Protein AF-A0A661JCR9-F1 (afdb_monomer_lite)

Sequence (102 aa):
LQRGSSHSSCEIFDRASNQWIWMDISFYSLGAYLGDEGPLNMVEFHLYLNQPARRKRLRLHIYDMNDKTEKMLPLEECPKTTFDCWEGYDREFHYGKPNIDE

Foldseek 3Di:
DPDADDDDWDWDQDPVVRDIFTAHVVQQFPGKDQAPPGTDHPVRCLLQCAPVVRLQRIWTFHQDPPVRDTDIGGLVPGPDNDDRNRYPPDNDDDDDPPPPPD

Structure (mmCIF, N/CA/C/O backbone):
data_AF-A0A661JCR9-F1
#
_entry.id   AF-A0A661JCR9-F1
#
loop_
_atom_site.group_PDB
_atom_site.id
_atom_site.type_symbol
_atom_site.label_atom_id
_atom_site.label_alt_id
_atom_site.label_comp_id
_atom_site.label_asym_id
_atom_site.label_entity_id
_atom_site.label_seq_id
_atom_site.pdbx_PDB_ins_code
_atom_site.Cartn_x
_atom_site.Cartn_y
_atom_site.Cartn_z
_atom_site.occupancy
_atom_site.B_iso_or_equiv
_atom_site.auth_seq_id
_atom_site.auth_comp_id
_atom_site.auth_asym_id
_atom_site.auth_atom_id
_atom_site.pdbx_PDB_model_num
ATOM 1 N N . LEU A 1 1 ? 25.494 7.026 -4.581 1.00 42.47 1 LEU A N 1
ATOM 2 C CA . LEU A 1 1 ? 24.809 5.719 -4.474 1.00 42.47 1 LEU A CA 1
ATOM 3 C C . LEU A 1 1 ? 24.714 5.374 -2.998 1.00 42.47 1 LEU A C 1
ATOM 5 O O . LEU A 1 1 ? 25.684 4.894 -2.423 1.00 42.47 1 LEU A O 1
ATOM 9 N N . GLN A 1 2 ? 23.608 5.746 -2.359 1.00 38.69 2 GLN A N 1
ATOM 10 C CA . GLN A 1 2 ? 23.354 5.365 -0.974 1.00 38.69 2 GLN A CA 1
A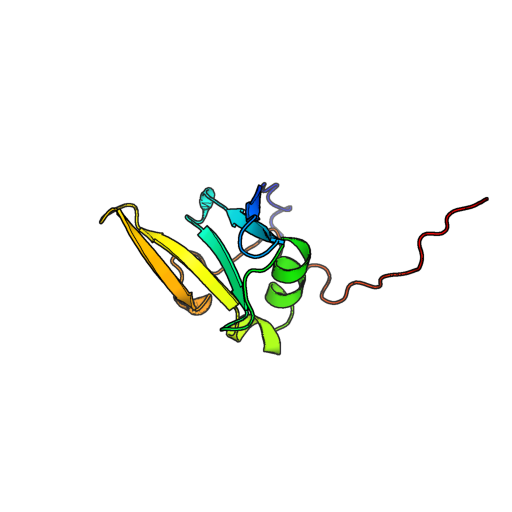TOM 11 C C . GLN A 1 2 ? 23.133 3.849 -0.973 1.00 38.69 2 GLN A C 1
ATOM 13 O O . GLN A 1 2 ? 22.268 3.348 -1.687 1.00 38.69 2 GLN A O 1
ATOM 18 N N . ARG A 1 3 ? 24.016 3.116 -0.285 1.00 40.44 3 ARG A N 1
ATOM 19 C CA . ARG A 1 3 ? 23.899 1.665 -0.101 1.00 40.44 3 ARG A CA 1
ATOM 20 C C . ARG A 1 3 ? 22.559 1.385 0.578 1.00 40.44 3 ARG A C 1
ATOM 22 O O . ARG A 1 3 ? 22.212 2.111 1.507 1.00 40.44 3 ARG A O 1
ATOM 29 N N . GLY A 1 4 ? 21.838 0.388 0.064 1.00 49.50 4 GLY A N 1
ATOM 30 C CA . GLY A 1 4 ? 20.452 0.079 0.409 1.00 49.50 4 GLY A CA 1
ATOM 31 C C . GLY A 1 4 ? 20.160 0.216 1.898 1.00 49.50 4 GLY A C 1
ATOM 32 O O . GLY A 1 4 ? 20.874 -0.328 2.740 1.00 49.50 4 GLY A O 1
ATOM 33 N N . SER A 1 5 ? 19.121 0.983 2.210 1.00 63.22 5 SER A N 1
ATOM 34 C CA . SER A 1 5 ? 18.559 1.009 3.551 1.00 63.22 5 SER A CA 1
ATOM 35 C C . SER A 1 5 ? 17.922 -0.354 3.806 1.00 63.22 5 SER A C 1
ATOM 37 O O . SER A 1 5 ? 17.005 -0.752 3.089 1.00 63.22 5 SER A O 1
ATOM 39 N N . SER A 1 6 ? 18.436 -1.087 4.795 1.00 68.88 6 SER A N 1
ATOM 40 C CA . SER A 1 6 ? 17.730 -2.247 5.329 1.00 68.88 6 SER A CA 1
ATOM 41 C C . SER A 1 6 ? 16.456 -1.744 5.991 1.00 68.88 6 SER A C 1
ATOM 43 O O . SER A 1 6 ? 16.520 -0.982 6.956 1.00 68.88 6 SER A O 1
ATOM 45 N N . HIS A 1 7 ? 15.317 -2.156 5.451 1.00 84.56 7 HIS A N 1
ATOM 46 C CA . HIS A 1 7 ? 14.003 -1.764 5.929 1.00 84.56 7 HIS A CA 1
ATOM 47 C C . HIS A 1 7 ? 13.143 -3.005 6.119 1.00 84.56 7 HIS A C 1
ATOM 49 O O . HIS A 1 7 ? 13.224 -3.944 5.326 1.00 84.56 7 HIS A O 1
ATOM 55 N N . SER A 1 8 ? 12.326 -2.996 7.164 1.00 86.19 8 SER A N 1
ATOM 56 C CA . SER A 1 8 ? 11.417 -4.090 7.480 1.00 86.19 8 SER A CA 1
ATOM 57 C C . SER A 1 8 ? 9.988 -3.577 7.449 1.00 86.19 8 SER A C 1
ATOM 59 O O . SER A 1 8 ? 9.685 -2.531 8.016 1.00 86.19 8 SER A O 1
ATOM 61 N N . SER A 1 9 ? 9.116 -4.359 6.828 1.00 91.88 9 SER A N 1
ATOM 62 C CA . SER A 1 9 ? 7.665 -4.165 6.835 1.00 91.88 9 SER A CA 1
ATOM 63 C C . SER A 1 9 ? 6.995 -5.443 7.346 1.00 91.88 9 SER A C 1
ATOM 65 O O . SER A 1 9 ? 7.689 -6.426 7.626 1.00 91.88 9 SER A O 1
ATOM 67 N N . CYS A 1 10 ? 5.677 -5.444 7.500 1.00 94.56 10 CYS A N 1
ATOM 68 C CA . CYS A 1 10 ? 4.938 -6.610 7.970 1.00 94.56 10 CYS A CA 1
ATOM 69 C C . CYS A 1 10 ? 3.770 -6.950 7.045 1.00 94.56 10 CYS A C 1
ATOM 71 O O . CYS A 1 10 ? 3.353 -6.154 6.209 1.00 94.56 10 CYS A O 1
ATOM 73 N N . GLU A 1 11 ? 3.236 -8.154 7.218 1.00 97.06 11 GLU A N 1
ATOM 74 C CA . GLU A 1 11 ? 1.960 -8.549 6.639 1.00 97.06 11 GLU A CA 1
ATOM 75 C C . GLU A 1 11 ? 1.033 -9.004 7.760 1.00 97.06 11 GLU A C 1
ATOM 77 O O . GLU A 1 11 ? 1.468 -9.650 8.720 1.00 97.06 11 GLU A O 1
ATOM 82 N N . ILE A 1 12 ? -0.248 -8.681 7.632 1.00 96.31 12 ILE A N 1
ATOM 83 C CA . ILE A 1 12 ? -1.299 -9.227 8.488 1.00 96.31 12 ILE A CA 1
ATOM 84 C C . ILE A 1 12 ? -2.207 -10.118 7.656 1.00 96.31 12 ILE A C 1
ATOM 86 O O . ILE A 1 12 ? -2.472 -9.830 6.491 1.00 96.31 12 ILE A O 1
ATOM 90 N N . PHE A 1 13 ? -2.691 -11.206 8.246 1.00 96.81 13 PHE A N 1
ATOM 91 C CA . PHE A 1 13 ? -3.689 -12.043 7.596 1.00 96.81 13 PHE A CA 1
ATOM 92 C C . PHE A 1 13 ? -5.086 -11.552 7.966 1.00 96.81 13 PHE A C 1
ATOM 94 O O . PHE A 1 13 ? -5.482 -11.628 9.133 1.00 96.81 13 PHE A O 1
ATOM 101 N N . ASP A 1 14 ? -5.839 -11.080 6.975 1.00 93.38 14 ASP A N 1
ATOM 102 C CA . ASP A 1 14 ? -7.244 -10.745 7.150 1.00 93.38 14 ASP A CA 1
ATOM 103 C C . ASP A 1 14 ? -8.124 -11.956 6.827 1.00 93.38 14 ASP A C 1
ATOM 105 O O . ASP A 1 14 ? -8.178 -12.455 5.702 1.00 93.38 14 ASP A O 1
ATOM 109 N N . ARG A 1 15 ? -8.862 -12.428 7.836 1.00 95.00 15 ARG A N 1
ATOM 110 C CA . ARG A 1 15 ? -9.758 -13.579 7.690 1.00 95.00 15 ARG A CA 1
ATOM 111 C C . ARG A 1 15 ? -10.989 -13.251 6.843 1.00 95.00 15 ARG A C 1
ATOM 113 O O . ARG A 1 15 ? -11.530 -14.166 6.230 1.00 95.00 15 ARG A O 1
ATOM 120 N N . ALA A 1 16 ? -11.451 -11.999 6.832 1.00 91.44 16 ALA A N 1
ATOM 121 C CA . ALA A 1 16 ? -12.666 -11.629 6.109 1.00 91.44 16 ALA A CA 1
ATOM 122 C C . ALA A 1 16 ? -12.464 -11.714 4.588 1.00 91.44 16 ALA A C 1
ATOM 124 O O . ALA A 1 16 ? -13.308 -12.273 3.890 1.00 91.44 16 ALA A O 1
ATOM 125 N N . SER A 1 17 ? -11.326 -11.221 4.097 1.00 87.50 17 SER A N 1
ATOM 126 C CA . SER A 1 17 ? -10.903 -11.346 2.696 1.00 87.50 17 SER A CA 1
ATOM 127 C C . SER A 1 17 ? -10.143 -12.641 2.388 1.00 87.50 17 SER A C 1
ATOM 129 O O . SER A 1 17 ? -10.006 -12.994 1.219 1.00 87.50 17 SER A O 1
ATOM 131 N N . ASN A 1 18 ? -9.688 -13.378 3.410 1.00 94.00 18 ASN A N 1
ATOM 132 C CA . ASN A 1 18 ? -8.820 -14.555 3.276 1.00 94.00 18 ASN A CA 1
ATOM 133 C C . ASN A 1 18 ? -7.525 -14.231 2.504 1.00 94.00 18 ASN A C 1
ATOM 135 O O . ASN A 1 18 ? -7.087 -14.995 1.640 1.00 94.00 18 ASN A O 1
ATOM 139 N N . GLN A 1 19 ? -6.930 -13.076 2.803 1.00 94.56 19 GLN A N 1
ATOM 140 C CA . GLN A 1 19 ? -5.748 -12.546 2.125 1.00 94.56 19 GLN A CA 1
ATOM 141 C C . GLN A 1 19 ? -4.730 -11.996 3.129 1.00 94.56 19 GLN A C 1
ATOM 143 O O . GLN A 1 19 ? -5.072 -11.562 4.229 1.00 94.56 19 GLN A O 1
ATOM 148 N N . TRP A 1 20 ? -3.457 -12.018 2.733 1.00 97.56 20 TRP A N 1
ATOM 149 C CA . TRP A 1 20 ? -2.406 -11.268 3.414 1.00 97.56 20 TRP A CA 1
ATOM 150 C C . TRP A 1 20 ? -2.408 -9.826 2.916 1.00 97.56 20 TRP A C 1
ATOM 152 O O . TRP A 1 20 ? -2.545 -9.585 1.718 1.00 97.56 20 TRP A O 1
ATOM 162 N N . ILE A 1 21 ? -2.250 -8.882 3.838 1.00 97.31 21 ILE A N 1
ATOM 163 C CA . ILE A 1 21 ? -2.230 -7.448 3.563 1.00 97.31 21 ILE A CA 1
ATOM 164 C C . ILE A 1 21 ? -0.875 -6.907 3.995 1.00 97.31 21 ILE A C 1
ATOM 166 O O . ILE A 1 21 ? -0.504 -7.016 5.166 1.00 97.31 21 ILE A O 1
ATOM 170 N N . TRP A 1 22 ? -0.151 -6.308 3.055 1.00 97.12 22 TRP A N 1
ATOM 171 C CA . TRP A 1 22 ? 1.089 -5.602 3.340 1.00 97.12 22 TRP A CA 1
ATOM 172 C C . TRP A 1 22 ? 0.834 -4.349 4.176 1.00 97.12 22 TRP A C 1
ATOM 174 O O . TRP A 1 22 ? -0.065 -3.566 3.877 1.00 97.12 22 TRP A O 1
ATOM 184 N N . MET A 1 23 ? 1.670 -4.130 5.186 1.00 95.88 23 MET A N 1
ATOM 185 C CA . MET A 1 23 ? 1.610 -3.005 6.108 1.00 95.88 23 MET A CA 1
ATOM 186 C C . MET A 1 23 ? 3.002 -2.468 6.418 1.00 95.88 23 MET A C 1
ATOM 188 O O . MET A 1 23 ? 3.987 -3.206 6.475 1.00 95.88 23 MET A O 1
ATOM 192 N N . ASP A 1 24 ? 3.065 -1.177 6.733 1.00 93.88 24 ASP A N 1
ATOM 193 C CA . ASP A 1 24 ? 4.293 -0.553 7.195 1.00 93.88 24 ASP A CA 1
ATOM 194 C C . ASP A 1 24 ? 4.025 0.617 8.139 1.00 93.88 24 ASP A C 1
ATOM 196 O O . ASP A 1 24 ? 3.700 1.740 7.739 1.00 93.88 24 ASP A O 1
ATOM 200 N N . ILE A 1 25 ? 4.218 0.352 9.427 1.00 90.62 25 ILE A N 1
ATOM 201 C CA . ILE A 1 25 ? 4.006 1.331 10.493 1.00 90.62 25 ILE A CA 1
ATOM 202 C C . ILE A 1 25 ? 4.987 2.509 10.427 1.00 90.62 25 ILE A C 1
ATOM 204 O O . ILE A 1 25 ? 4.653 3.590 10.902 1.00 90.62 25 ILE A O 1
ATOM 208 N N . SER A 1 26 ? 6.157 2.350 9.793 1.00 89.88 26 SER A N 1
ATOM 209 C CA . SER A 1 26 ? 7.110 3.458 9.599 1.00 89.88 26 SER A CA 1
ATOM 210 C C . SER A 1 26 ? 6.587 4.491 8.596 1.00 89.88 26 SER A C 1
ATOM 212 O O . SER A 1 26 ? 7.059 5.629 8.557 1.00 89.88 26 SER A O 1
ATOM 214 N N . PHE A 1 27 ? 5.610 4.085 7.784 1.00 90.31 27 PHE A N 1
ATOM 215 C CA . PHE A 1 27 ? 4.917 4.896 6.788 1.00 90.31 27 PHE A CA 1
ATOM 216 C C . PHE A 1 27 ? 3.484 5.230 7.225 1.00 90.31 27 PHE A C 1
ATOM 218 O O . PHE A 1 27 ? 2.750 5.849 6.458 1.00 90.31 27 PHE A O 1
ATOM 225 N N . TYR A 1 28 ? 3.082 4.816 8.434 1.00 93.50 28 TYR A N 1
ATOM 226 C CA . TYR A 1 28 ? 1.695 4.845 8.907 1.00 93.50 28 TYR A CA 1
ATOM 227 C C . TYR A 1 28 ? 0.714 4.153 7.947 1.00 93.50 28 TYR A C 1
ATOM 229 O O . TYR A 1 28 ? -0.467 4.493 7.905 1.00 93.50 28 TYR A O 1
ATOM 237 N N . SER A 1 29 ? 1.209 3.184 7.171 1.00 95.19 29 SER A N 1
ATOM 238 C CA . SER A 1 29 ? 0.418 2.406 6.227 1.00 95.19 29 SER A CA 1
ATOM 239 C C . SER A 1 29 ? -0.130 1.163 6.915 1.00 95.19 29 SER A C 1
ATOM 241 O O . SER A 1 29 ? 0.619 0.269 7.315 1.00 95.19 29 SER A O 1
ATOM 243 N N . LEU A 1 30 ? -1.449 1.106 7.028 1.00 95.38 30 LEU A N 1
ATOM 244 C CA . LEU A 1 30 ? -2.220 -0.022 7.531 1.00 95.38 30 LEU A CA 1
ATOM 245 C C . LEU A 1 30 ? -2.618 -1.016 6.430 1.00 95.38 30 LEU A C 1
ATOM 247 O O . LEU A 1 30 ? -3.311 -1.990 6.710 1.00 95.38 30 LEU A O 1
ATOM 251 N N . GLY A 1 31 ? -2.206 -0.779 5.184 1.00 96.06 31 GLY A N 1
ATOM 252 C CA . GLY A 1 31 ? -2.561 -1.636 4.059 1.00 96.06 31 GLY A CA 1
ATOM 253 C C . GLY A 1 31 ? -2.191 -1.029 2.710 1.00 96.06 31 GLY A C 1
ATOM 254 O O . GLY A 1 31 ? -2.282 0.188 2.539 1.00 96.06 31 GLY A O 1
ATOM 255 N N . ALA A 1 32 ? -1.840 -1.861 1.732 1.00 96.25 32 ALA A N 1
ATOM 256 C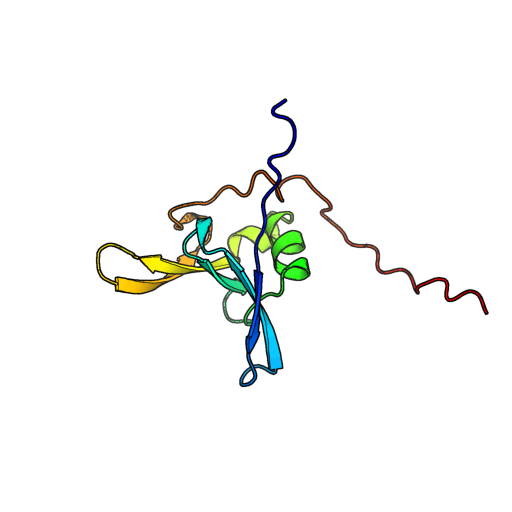 CA . ALA A 1 32 ? -1.808 -1.475 0.320 1.00 96.25 32 ALA A CA 1
ATOM 257 C C . ALA A 1 32 ? -2.959 -2.124 -0.448 1.00 96.25 32 ALA A C 1
ATOM 259 O O . ALA A 1 32 ? -3.330 -3.259 -0.170 1.00 96.25 32 ALA A O 1
ATOM 260 N N . TYR A 1 33 ? -3.503 -1.401 -1.426 1.00 96.44 33 TYR A N 1
ATOM 261 C CA . TYR A 1 33 ? -4.668 -1.800 -2.214 1.00 96.44 33 TYR A CA 1
ATOM 262 C C . TYR A 1 33 ? -4.488 -1.418 -3.684 1.00 96.44 33 TYR A C 1
ATOM 264 O O . TYR A 1 33 ? -3.818 -0.429 -4.011 1.00 96.44 33 TYR A O 1
ATOM 272 N N . LEU A 1 34 ? -5.124 -2.169 -4.583 1.00 94.44 34 LEU A N 1
ATOM 273 C CA . LEU A 1 34 ? -5.126 -1.886 -6.020 1.00 94.44 34 LEU A CA 1
ATOM 274 C C . LEU A 1 34 ? -6.483 -1.347 -6.485 1.00 94.44 34 LEU A C 1
ATOM 276 O O . LEU A 1 34 ? -7.318 -2.081 -7.013 1.00 94.44 34 LEU A O 1
ATOM 280 N N . GLY A 1 35 ? -6.699 -0.038 -6.346 1.00 86.94 35 GLY A N 1
ATOM 281 C CA . GLY A 1 35 ? -8.017 0.561 -6.582 1.00 86.94 35 GLY A CA 1
ATOM 282 C C . GLY A 1 35 ? -9.101 -0.184 -5.795 1.00 86.94 35 GLY A C 1
ATOM 283 O O . GLY A 1 35 ? -8.923 -0.426 -4.605 1.00 86.94 35 GLY A O 1
ATOM 284 N N . ASP A 1 36 ? -10.164 -0.603 -6.482 1.00 85.19 36 ASP A N 1
ATOM 285 C CA . ASP A 1 36 ? -11.279 -1.353 -5.886 1.00 85.19 36 ASP A CA 1
ATOM 286 C C . ASP A 1 36 ? -11.106 -2.887 -5.969 1.00 85.19 36 ASP A C 1
ATOM 288 O O . ASP A 1 36 ? -12.021 -3.624 -5.612 1.00 85.19 36 ASP A O 1
ATOM 292 N N . GLU A 1 37 ? -9.965 -3.396 -6.465 1.00 89.50 37 GLU A N 1
ATOM 293 C CA . GLU A 1 37 ? -9.743 -4.848 -6.623 1.00 89.50 37 GLU A CA 1
ATOM 294 C C . GLU A 1 37 ? -9.518 -5.561 -5.280 1.00 89.50 37 GLU A C 1
ATOM 296 O O . GLU A 1 37 ? -9.866 -6.732 -5.147 1.00 89.50 37 GLU A O 1
ATOM 301 N N . GLY A 1 38 ? -8.962 -4.862 -4.287 1.00 91.75 38 GLY A N 1
ATOM 302 C CA . GLY A 1 38 ? -8.711 -5.413 -2.955 1.00 91.75 38 GLY A CA 1
ATOM 303 C C . GLY A 1 38 ? -7.309 -5.126 -2.411 1.00 91.75 38 GLY A C 1
ATOM 304 O O . GLY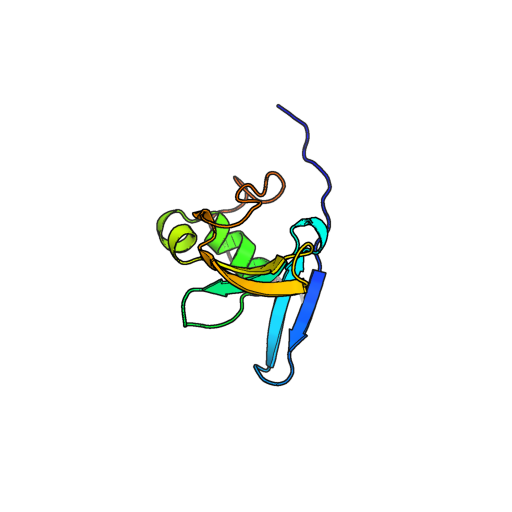 A 1 38 ? -6.549 -4.362 -3.028 1.00 91.75 38 GLY A O 1
ATOM 305 N N . PRO A 1 39 ? -6.992 -5.685 -1.227 1.00 95.81 39 PRO A N 1
ATOM 306 C CA . PRO A 1 39 ? -5.690 -5.529 -0.600 1.00 95.81 39 PRO A CA 1
ATOM 307 C C . PRO A 1 39 ? -4.603 -6.287 -1.364 1.00 95.81 39 PRO A C 1
ATOM 309 O O . PRO A 1 39 ? -4.872 -7.235 -2.098 1.00 95.81 39 PRO A O 1
ATOM 312 N N . LEU A 1 40 ? -3.367 -5.853 -1.159 1.00 96.50 40 LEU A N 1
ATOM 313 C CA . LEU A 1 40 ? -2.169 -6.418 -1.754 1.00 96.50 40 LEU A CA 1
ATOM 314 C C . LEU A 1 40 ? -1.296 -7.036 -0.673 1.00 96.50 40 LEU A C 1
ATOM 316 O O . LEU A 1 40 ? -1.040 -6.406 0.358 1.00 96.50 40 LEU A O 1
ATOM 320 N N . ASN A 1 41 ? -0.777 -8.226 -0.950 1.00 96.38 41 ASN A N 1
ATOM 321 C CA . ASN A 1 41 ? 0.333 -8.777 -0.184 1.00 96.38 41 ASN A CA 1
ATOM 322 C C . ASN A 1 41 ? 1.653 -8.067 -0.552 1.00 96.38 41 ASN A C 1
ATOM 32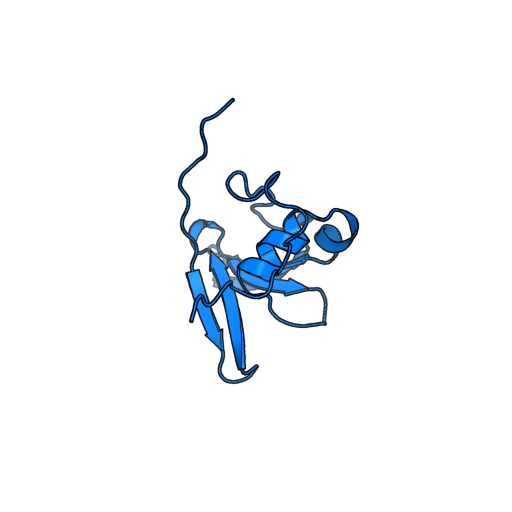4 O O . ASN A 1 41 ? 1.720 -7.245 -1.473 1.00 96.38 41 ASN A O 1
ATOM 328 N N . MET A 1 42 ? 2.726 -8.382 0.168 1.00 93.88 42 MET A N 1
ATOM 329 C CA . MET A 1 42 ? 4.041 -7.765 -0.003 1.00 93.88 42 MET A CA 1
ATOM 330 C C . MET A 1 42 ? 4.582 -7.912 -1.429 1.00 93.88 42 MET A C 1
ATOM 332 O O . MET A 1 42 ? 5.117 -6.954 -1.990 1.00 93.88 42 MET A O 1
ATOM 336 N N . VAL A 1 43 ? 4.446 -9.099 -2.021 1.00 91.69 43 VAL A N 1
ATOM 337 C CA . VAL A 1 43 ? 4.973 -9.393 -3.361 1.00 91.69 43 VAL A CA 1
ATOM 338 C C . VAL A 1 43 ? 4.209 -8.604 -4.419 1.00 91.69 43 VAL A C 1
ATOM 340 O O . VAL A 1 43 ? 4.813 -7.994 -5.302 1.00 91.69 43 VAL A O 1
ATOM 343 N N . GLU A 1 44 ? 2.884 -8.571 -4.316 1.00 93.75 44 GLU A N 1
ATOM 344 C CA . GLU A 1 44 ? 2.036 -7.822 -5.241 1.00 93.75 44 GLU A CA 1
ATOM 345 C C . GLU A 1 44 ? 2.278 -6.316 -5.125 1.00 93.75 44 GLU A C 1
ATOM 347 O O . GLU A 1 44 ? 2.418 -5.633 -6.142 1.00 93.75 44 GLU A O 1
ATOM 352 N N . PHE A 1 45 ? 2.385 -5.795 -3.897 1.00 94.50 45 PHE A N 1
ATOM 353 C CA . PHE A 1 45 ? 2.709 -4.391 -3.673 1.00 94.50 45 PHE A CA 1
ATOM 354 C C . PHE A 1 45 ? 4.069 -4.037 -4.283 1.00 94.50 45 PHE A C 1
ATOM 356 O O . PHE A 1 45 ? 4.147 -3.079 -5.053 1.00 94.50 45 PHE A O 1
ATOM 363 N N . HIS A 1 46 ? 5.110 -4.841 -4.034 1.00 91.81 46 HIS A N 1
ATOM 364 C CA . HIS A 1 46 ? 6.436 -4.648 -4.628 1.00 91.81 46 HIS A CA 1
ATOM 365 C C . HIS A 1 46 ? 6.389 -4.618 -6.161 1.00 91.81 46 HIS A C 1
ATOM 367 O O . HIS A 1 46 ? 6.960 -3.720 -6.787 1.00 91.81 46 HIS A O 1
ATOM 373 N N . LEU A 1 47 ? 5.679 -5.566 -6.775 1.00 91.38 47 LEU A N 1
ATOM 374 C CA . LEU A 1 47 ? 5.552 -5.644 -8.227 1.00 91.38 47 LEU A CA 1
ATOM 375 C C . LEU A 1 47 ? 4.875 -4.390 -8.795 1.00 91.38 47 LEU A C 1
ATOM 377 O O . LEU A 1 47 ? 5.391 -3.746 -9.711 1.00 91.38 47 LEU A O 1
ATOM 381 N N . TYR A 1 48 ? 3.718 -4.013 -8.247 1.00 92.69 48 TYR A N 1
ATOM 382 C CA . TYR A 1 48 ? 2.934 -2.891 -8.763 1.00 92.69 48 TYR A CA 1
ATOM 383 C C . TYR A 1 48 ? 3.567 -1.532 -8.477 1.00 92.69 48 TYR A C 1
ATOM 385 O O . TYR A 1 48 ? 3.422 -0.613 -9.288 1.00 92.69 48 TYR A O 1
ATOM 393 N N . LEU A 1 49 ? 4.312 -1.408 -7.379 1.00 92.69 49 LEU A N 1
ATOM 394 C CA . LEU A 1 49 ? 5.116 -0.231 -7.056 1.00 92.69 49 LEU A CA 1
ATOM 395 C C . LEU A 1 49 ? 6.156 0.054 -8.149 1.00 92.69 49 LEU A C 1
ATOM 397 O O . LEU A 1 49 ? 6.413 1.217 -8.477 1.00 92.69 49 LEU A O 1
ATOM 401 N N . ASN A 1 50 ? 6.703 -1.009 -8.743 1.00 90.62 50 ASN A N 1
ATOM 402 C CA . ASN A 1 50 ? 7.752 -0.971 -9.758 1.00 90.62 50 ASN A CA 1
ATOM 403 C C . ASN A 1 50 ? 7.235 -0.971 -11.211 1.00 90.62 50 ASN A C 1
ATOM 405 O O . ASN A 1 50 ? 8.026 -0.859 -12.153 1.00 90.62 50 ASN A O 1
ATOM 409 N N . GLN A 1 51 ? 5.915 -1.017 -11.418 1.00 89.62 51 GLN A N 1
ATOM 410 C CA . GLN A 1 51 ? 5.272 -0.970 -12.735 1.00 89.62 51 GLN A CA 1
ATOM 411 C C . GLN A 1 51 ? 4.523 0.358 -12.937 1.00 89.62 51 GLN A C 1
ATOM 413 O O . GLN A 1 51 ? 3.402 0.498 -12.449 1.00 89.62 51 GLN A O 1
ATOM 418 N N . PRO A 1 52 ? 5.048 1.329 -13.714 1.00 88.25 52 PRO A N 1
ATOM 419 C CA . PRO A 1 52 ? 4.476 2.681 -13.803 1.00 88.25 52 PRO A CA 1
ATOM 420 C C . PRO A 1 52 ? 2.978 2.730 -14.147 1.00 88.25 52 PRO A C 1
ATOM 422 O O . PRO A 1 52 ? 2.223 3.516 -13.576 1.00 88.25 52 PRO A O 1
ATOM 425 N N . ALA A 1 53 ? 2.520 1.853 -15.046 1.00 87.81 53 ALA A N 1
ATOM 426 C CA . ALA A 1 53 ? 1.116 1.782 -15.449 1.00 87.81 53 ALA A CA 1
ATOM 427 C C . ALA A 1 53 ? 0.178 1.298 -14.326 1.00 87.81 53 ALA A C 1
ATOM 429 O O . ALA A 1 53 ? -1.000 1.662 -14.319 1.00 87.81 53 ALA A O 1
ATOM 430 N N . ARG A 1 54 ? 0.686 0.484 -13.393 1.00 89.56 54 ARG A N 1
ATOM 431 C CA . ARG A 1 54 ? -0.058 -0.047 -12.241 1.00 89.56 54 ARG A CA 1
ATOM 432 C C . ARG A 1 54 ? 0.135 0.812 -10.996 1.00 89.56 54 ARG A C 1
ATOM 434 O O . ARG A 1 54 ? -0.832 1.006 -10.271 1.00 89.56 54 ARG A O 1
ATOM 441 N N . ARG A 1 55 ? 1.311 1.419 -10.814 1.00 92.25 55 ARG A N 1
ATOM 442 C CA . ARG A 1 55 ? 1.653 2.279 -9.674 1.00 92.25 55 ARG A CA 1
ATOM 443 C C . ARG A 1 55 ? 0.613 3.369 -9.408 1.00 92.25 55 ARG A C 1
ATOM 445 O O . ARG A 1 55 ? 0.203 3.544 -8.271 1.00 92.25 55 ARG A O 1
ATOM 452 N N . LYS A 1 56 ? 0.102 4.035 -10.451 1.00 91.94 56 LYS A N 1
ATOM 453 C CA . LYS A 1 56 ? -0.959 5.066 -10.340 1.00 91.94 56 LYS A CA 1
ATOM 454 C C . LYS A 1 56 ? -2.276 4.569 -9.716 1.00 91.94 56 LYS A C 1
ATOM 456 O O . LYS A 1 56 ? -3.116 5.347 -9.268 1.00 91.94 56 LYS A O 1
ATOM 461 N N . ARG A 1 57 ? -2.496 3.253 -9.739 1.00 94.75 57 ARG A N 1
ATOM 462 C CA . ARG A 1 57 ? -3.683 2.601 -9.175 1.00 94.75 57 ARG A CA 1
ATOM 463 C C . ARG A 1 57 ? -3.486 2.214 -7.714 1.00 94.75 57 ARG A C 1
ATOM 465 O O . ARG A 1 57 ? -4.465 1.848 -7.072 1.00 94.75 57 ARG A O 1
ATOM 472 N N . LEU A 1 58 ? -2.256 2.281 -7.202 1.00 96.06 58 LEU A N 1
ATOM 473 C CA . LEU A 1 58 ? -1.974 1.962 -5.814 1.00 96.06 58 LEU A CA 1
ATOM 474 C C . LEU A 1 58 ? -2.661 2.962 -4.895 1.00 96.06 58 LEU A C 1
ATOM 476 O O . LEU A 1 58 ? -2.696 4.176 -5.142 1.00 96.06 58 LEU A O 1
ATOM 480 N N . ARG A 1 59 ? -3.229 2.411 -3.834 1.00 96.81 59 ARG A N 1
ATOM 481 C CA . ARG A 1 59 ? -3.842 3.143 -2.741 1.00 96.81 59 ARG 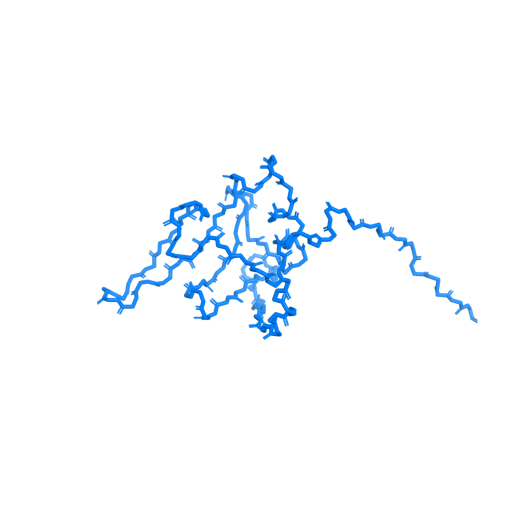A CA 1
ATOM 482 C C . ARG A 1 59 ? -3.255 2.611 -1.439 1.00 96.81 59 ARG A C 1
ATOM 484 O O . ARG A 1 59 ? -3.089 1.400 -1.314 1.00 96.81 59 ARG A O 1
ATOM 491 N N . LEU A 1 60 ? -2.950 3.488 -0.489 1.00 96.56 60 LEU A N 1
ATOM 492 C CA . LEU A 1 60 ? -2.513 3.096 0.850 1.00 96.56 60 LEU A CA 1
ATOM 493 C C . LEU A 1 60 ? -3.556 3.492 1.884 1.00 96.56 60 LEU A C 1
ATOM 495 O O . LEU A 1 60 ? -4.136 4.578 1.808 1.00 96.56 60 LEU A O 1
ATOM 499 N N . HIS A 1 61 ? -3.778 2.602 2.843 1.00 96.25 61 HIS A N 1
ATOM 500 C CA . HIS A 1 61 ? -4.599 2.872 4.008 1.00 96.25 61 HIS A CA 1
ATOM 501 C C . HIS A 1 61 ? -3.742 3.595 5.040 1.00 96.25 61 HIS A C 1
ATOM 503 O O . HIS A 1 61 ? -2.932 2.972 5.713 1.00 96.25 61 HIS A O 1
ATOM 509 N N . ILE A 1 62 ? -3.851 4.917 5.117 1.00 96.94 62 ILE A N 1
ATOM 510 C CA . ILE A 1 62 ? -2.980 5.747 5.947 1.00 96.94 62 ILE A CA 1
ATOM 511 C C . ILE A 1 62 ? -3.678 6.106 7.254 1.00 96.94 62 ILE A C 1
ATOM 513 O O . ILE A 1 62 ? -4.790 6.634 7.242 1.00 96.94 62 ILE A O 1
ATOM 517 N N . TYR A 1 63 ? -2.977 5.885 8.363 1.00 96.38 63 TYR A N 1
ATOM 518 C CA . TYR A 1 63 ? -3.341 6.402 9.677 1.00 96.38 63 TYR A CA 1
ATOM 519 C C . TYR A 1 63 ? -2.729 7.792 9.896 1.00 96.38 63 TYR A C 1
ATOM 521 O O . TYR A 1 63 ? -1.516 7.977 9.772 1.00 96.38 63 TYR A O 1
ATOM 529 N N . ASP A 1 64 ? -3.551 8.781 10.236 1.00 93.12 64 ASP A N 1
ATOM 530 C CA . ASP A 1 64 ? -3.100 10.120 10.610 1.00 93.12 64 ASP A CA 1
ATOM 531 C C . ASP A 1 64 ? -2.973 10.224 12.136 1.00 93.12 64 ASP A C 1
ATOM 533 O O . ASP A 1 64 ? -3.942 10.152 12.892 1.00 93.12 64 ASP A O 1
ATOM 537 N N . MET A 1 65 ? -1.737 10.389 12.609 1.00 89.94 65 MET A N 1
ATOM 538 C CA . MET A 1 65 ? -1.432 10.450 14.040 1.00 89.94 65 MET A CA 1
ATOM 539 C C . MET A 1 65 ? -1.999 11.698 14.732 1.00 89.94 65 MET A C 1
ATOM 541 O O . MET A 1 65 ? -2.157 11.680 15.955 1.00 89.94 65 MET A O 1
ATOM 545 N N . ASN A 1 66 ? -2.257 12.783 13.992 1.00 91.19 66 ASN A N 1
ATOM 546 C CA . ASN A 1 66 ? -2.656 14.057 14.588 1.00 91.19 66 ASN A CA 1
ATOM 547 C C . ASN A 1 66 ? -4.124 14.039 15.009 1.00 91.19 66 ASN A C 1
ATOM 549 O O . ASN A 1 66 ? -4.454 14.449 16.122 1.00 91.19 66 ASN A O 1
ATOM 553 N N . ASP A 1 67 ? -4.994 13.556 14.124 1.00 93.88 67 ASP A N 1
ATOM 554 C CA . ASP A 1 67 ? -6.439 13.497 14.350 1.00 93.88 67 ASP A CA 1
ATOM 555 C C . ASP A 1 67 ? -6.949 12.084 14.679 1.00 93.88 67 ASP A C 1
ATOM 557 O O . ASP A 1 67 ? -8.111 11.932 15.056 1.00 93.88 67 ASP A O 1
ATOM 561 N N . LYS A 1 68 ? -6.066 11.074 14.643 1.00 94.38 68 LYS A N 1
ATOM 562 C CA . LYS A 1 68 ? -6.363 9.659 14.914 1.00 94.38 68 LYS A CA 1
ATOM 563 C C . LYS A 1 68 ? -7.395 9.080 13.948 1.00 94.38 68 LYS A C 1
ATOM 565 O O . LYS A 1 68 ? -8.246 8.286 14.353 1.00 94.38 68 LYS A O 1
ATOM 570 N N . THR A 1 69 ? -7.335 9.499 12.689 1.00 96.31 69 THR A N 1
ATOM 571 C CA . THR A 1 69 ? -8.224 9.016 11.631 1.00 96.31 69 THR A CA 1
ATOM 572 C C . THR A 1 69 ? -7.499 8.123 10.636 1.00 96.31 69 THR A C 1
ATOM 574 O O . THR A 1 69 ? -6.272 8.104 10.544 1.00 96.31 69 THR A O 1
ATOM 577 N N . GLU A 1 70 ? -8.284 7.364 9.882 1.00 96.25 70 GLU A N 1
ATOM 578 C CA . GLU A 1 70 ? -7.814 6.471 8.834 1.00 96.25 70 GLU A CA 1
ATOM 579 C C . GLU A 1 70 ? -8.403 6.908 7.494 1.00 96.25 70 GLU A C 1
ATOM 581 O O . GLU A 1 70 ? -9.577 7.281 7.405 1.00 96.25 70 GLU A O 1
ATOM 586 N N . LYS A 1 71 ? -7.589 6.879 6.438 1.00 95.62 71 LYS A N 1
ATOM 587 C CA . LYS A 1 71 ? -8.012 7.273 5.091 1.00 95.62 71 LYS A CA 1
ATOM 588 C C . LYS A 1 71 ? -7.349 6.425 4.024 1.00 95.62 71 LYS A C 1
ATOM 590 O O . LYS A 1 71 ? -6.156 6.141 4.086 1.00 95.62 71 LYS A O 1
ATOM 595 N N . MET A 1 72 ? -8.117 6.080 2.998 1.00 96.44 72 MET A N 1
ATOM 596 C CA . MET A 1 72 ? -7.567 5.520 1.770 1.00 96.44 72 MET A CA 1
ATOM 597 C C . MET A 1 72 ? -7.091 6.639 0.855 1.00 96.44 72 MET A C 1
ATOM 599 O O . MET A 1 72 ? -7.894 7.467 0.430 1.00 96.44 72 MET A O 1
ATOM 603 N N . LEU A 1 73 ? -5.801 6.643 0.523 1.00 95.88 73 LEU A N 1
ATOM 604 C CA . LEU A 1 73 ? -5.194 7.664 -0.328 1.00 95.88 73 LEU A CA 1
ATOM 605 C C . LEU A 1 73 ? -4.523 7.059 -1.563 1.00 95.88 73 LEU A C 1
ATOM 607 O O . LEU A 1 73 ? -3.897 6.003 -1.455 1.00 95.88 73 LEU A O 1
ATOM 611 N N . PRO A 1 74 ? -4.590 7.720 -2.733 1.00 95.56 74 PRO A N 1
ATOM 612 C CA . PRO A 1 74 ? -3.626 7.528 -3.817 1.00 95.56 74 PRO A CA 1
ATOM 613 C C . PRO A 1 74 ? -2.189 7.565 -3.307 1.00 95.56 74 PRO A C 1
ATOM 615 O O . PRO A 1 74 ? -1.848 8.389 -2.461 1.00 95.56 74 PRO A O 1
ATOM 618 N N . LEU A 1 75 ? -1.334 6.687 -3.841 1.00 94.19 75 LEU A N 1
ATOM 619 C CA . LEU A 1 75 ? 0.080 6.638 -3.457 1.00 94.19 75 LEU A CA 1
ATOM 620 C C . LEU A 1 75 ? 0.764 8.007 -3.597 1.00 94.19 75 LEU A C 1
ATOM 622 O O . LEU A 1 75 ? 1.572 8.373 -2.755 1.00 94.19 75 LEU A O 1
ATOM 626 N N . GLU A 1 76 ? 0.421 8.772 -4.635 1.00 92.62 76 GLU A N 1
ATOM 627 C CA . GLU A 1 76 ? 0.939 10.126 -4.882 1.00 92.62 76 GLU A CA 1
ATOM 628 C C . GLU A 1 76 ? 0.478 11.187 -3.869 1.00 92.62 76 GLU A C 1
ATOM 630 O O . GLU A 1 76 ? 1.117 12.229 -3.750 1.00 92.62 76 GLU A O 1
ATOM 635 N N . GLU A 1 77 ? -0.590 10.913 -3.121 1.00 94.12 77 GLU A N 1
ATOM 636 C CA . GLU A 1 77 ? -1.160 11.801 -2.100 1.00 94.12 77 GLU A CA 1
ATOM 637 C C . GLU A 1 77 ? -0.773 11.373 -0.674 1.00 94.12 77 GLU A C 1
ATOM 639 O O . GLU A 1 77 ? -1.138 12.028 0.305 1.00 94.12 77 GLU A O 1
ATOM 644 N N . CYS A 1 78 ? -0.036 10.268 -0.530 1.00 92.44 78 CYS A N 1
ATOM 645 C CA . CYS A 1 78 ? 0.416 9.781 0.767 1.00 92.44 78 CYS A CA 1
ATOM 646 C C . CYS A 1 78 ? 1.538 10.670 1.338 1.00 92.44 78 CYS A C 1
ATOM 648 O O . CYS A 1 78 ? 2.363 11.184 0.582 1.00 92.44 78 CYS A O 1
ATOM 650 N N . PRO A 1 79 ? 1.660 10.795 2.676 1.00 88.06 79 PRO A N 1
ATOM 651 C CA . PRO A 1 79 ? 2.749 11.555 3.305 1.00 88.06 79 PRO A CA 1
ATOM 652 C C . PRO A 1 79 ? 4.149 11.065 2.911 1.00 88.06 79 PRO A C 1
ATOM 654 O O . PRO A 1 79 ? 5.107 11.837 2.891 1.00 88.06 79 PRO A O 1
ATOM 657 N N . LYS A 1 80 ? 4.262 9.768 2.605 1.00 84.19 80 LYS A N 1
ATOM 658 C CA . LYS A 1 80 ? 5.452 9.135 2.045 1.00 84.19 80 LYS A CA 1
ATOM 659 C C . LYS A 1 80 ? 5.092 8.439 0.743 1.00 84.19 80 LYS A C 1
ATOM 661 O O . LYS A 1 80 ? 4.229 7.567 0.723 1.00 84.19 80 LYS A O 1
ATOM 666 N N . THR A 1 81 ? 5.784 8.824 -0.321 1.00 83.38 81 THR A N 1
ATOM 667 C CA . THR A 1 81 ? 5.528 8.339 -1.683 1.00 83.38 81 THR A CA 1
ATOM 668 C C . THR A 1 81 ? 6.704 7.562 -2.270 1.00 83.38 81 THR A C 1
ATOM 670 O O . THR A 1 81 ? 6.534 6.908 -3.300 1.00 83.38 81 THR A O 1
ATOM 673 N N . THR A 1 82 ? 7.875 7.622 -1.626 1.00 84.06 82 THR A N 1
ATOM 674 C CA . THR A 1 82 ? 9.102 6.942 -2.046 1.00 84.06 82 THR A CA 1
ATOM 675 C C . THR A 1 82 ? 9.405 5.758 -1.141 1.00 84.06 82 THR A C 1
ATOM 677 O O . THR A 1 82 ? 9.377 5.857 0.088 1.00 84.06 82 THR A O 1
ATOM 680 N N . PHE A 1 83 ? 9.721 4.633 -1.770 1.00 86.50 83 PHE A N 1
ATOM 681 C CA . PHE A 1 83 ? 10.049 3.374 -1.111 1.00 86.50 83 PHE A CA 1
ATOM 682 C C . PHE A 1 83 ? 11.450 2.944 -1.544 1.00 86.50 83 PHE A C 1
ATOM 684 O O . PHE A 1 83 ? 11.610 1.984 -2.289 1.00 86.50 83 PHE A O 1
ATOM 691 N N . ASP A 1 84 ? 12.477 3.671 -1.098 1.00 81.25 84 ASP A N 1
ATOM 692 C CA . ASP A 1 84 ? 13.864 3.551 -1.591 1.00 81.25 84 ASP A CA 1
ATOM 693 C C . ASP A 1 84 ? 14.460 2.133 -1.492 1.00 81.25 84 ASP A C 1
ATOM 695 O O . ASP A 1 84 ? 15.399 1.787 -2.206 1.00 81.25 84 ASP A O 1
ATOM 699 N N . CYS A 1 85 ? 13.939 1.304 -0.587 1.00 76.44 85 CYS A N 1
ATOM 700 C CA . CYS A 1 85 ? 14.352 -0.086 -0.415 1.00 76.44 85 CYS A CA 1
ATOM 701 C C . CYS A 1 85 ? 13.702 -1.050 -1.428 1.00 76.44 85 CYS A C 1
ATOM 703 O O . CYS A 1 85 ? 14.145 -2.188 -1.539 1.00 76.44 85 CYS A O 1
ATOM 705 N N . TRP A 1 86 ? 12.622 -0.639 -2.097 1.00 79.88 86 TRP A N 1
ATOM 706 C CA . TRP A 1 86 ? 11.777 -1.492 -2.944 1.00 79.88 86 TRP A CA 1
ATOM 707 C C . TRP A 1 86 ? 11.726 -0.976 -4.383 1.00 79.88 86 TRP A C 1
ATOM 709 O O . TRP A 1 86 ? 11.586 -1.761 -5.316 1.00 79.88 86 TRP A O 1
ATOM 719 N N . GLU A 1 87 ? 11.849 0.336 -4.576 1.00 82.00 87 GLU A N 1
ATOM 720 C CA . GLU A 1 87 ? 11.841 0.969 -5.888 1.00 82.00 87 GLU A CA 1
ATOM 721 C C . GLU A 1 87 ? 13.108 0.661 -6.684 1.00 82.00 87 GLU A C 1
ATOM 723 O O . GLU A 1 87 ? 14.228 0.725 -6.182 1.00 82.00 87 GLU A O 1
ATOM 728 N N . GLY A 1 88 ? 12.925 0.363 -7.968 1.00 74.31 88 GLY A N 1
ATOM 729 C CA . GLY A 1 88 ? 14.018 0.054 -8.887 1.00 74.31 88 GLY A CA 1
ATOM 730 C C . GLY A 1 88 ? 14.463 -1.408 -8.870 1.00 74.31 88 GLY A C 1
ATOM 731 O O . GLY A 1 88 ? 15.321 -1.761 -9.677 1.00 74.31 88 GLY A O 1
ATOM 732 N N . TYR A 1 89 ? 13.861 -2.246 -8.024 1.00 66.38 89 TYR A N 1
ATOM 733 C CA . TYR A 1 89 ? 14.072 -3.693 -7.991 1.00 66.38 89 TYR A CA 1
ATOM 734 C C . TYR A 1 89 ? 12.972 -4.431 -8.776 1.00 66.38 89 TYR A C 1
ATOM 736 O O . TYR A 1 89 ? 11.882 -3.893 -8.966 1.00 66.38 89 TYR A O 1
ATOM 744 N N . ASP A 1 90 ? 13.323 -5.605 -9.314 1.00 66.69 90 ASP A N 1
ATOM 745 C CA . ASP A 1 90 ? 12.485 -6.614 -9.988 1.00 66.69 90 ASP A CA 1
ATOM 746 C C . ASP A 1 90 ? 11.080 -6.158 -10.439 1.00 66.69 90 ASP A C 1
ATOM 748 O O . ASP A 1 90 ? 10.085 -6.227 -9.720 1.00 66.69 90 ASP A O 1
ATOM 752 N N . ARG A 1 91 ? 10.982 -5.717 -11.702 1.00 65.06 91 ARG A N 1
ATOM 753 C CA . ARG A 1 91 ? 9.715 -5.279 -12.333 1.00 65.06 91 ARG A CA 1
ATOM 754 C C . ARG A 1 91 ? 8.842 -6.431 -12.833 1.00 65.06 91 ARG A C 1
ATOM 756 O O . ARG A 1 91 ? 7.688 -6.214 -13.214 1.00 65.06 91 ARG A O 1
ATOM 763 N N . GLU A 1 92 ? 9.416 -7.626 -12.866 1.00 67.38 92 GLU A N 1
ATOM 764 C CA . GLU A 1 92 ? 8.823 -8.861 -13.358 1.00 67.38 92 GLU A CA 1
ATOM 765 C C . GLU A 1 92 ? 9.319 -10.012 -12.478 1.00 67.38 92 GLU A C 1
ATOM 767 O O . GLU A 1 92 ? 10.523 -10.182 -12.291 1.00 67.38 92 GLU A O 1
ATOM 772 N N . PHE A 1 93 ? 8.394 -10.810 -11.944 1.00 67.31 93 PHE A N 1
ATOM 773 C CA . PHE A 1 93 ? 8.724 -12.044 -11.237 1.00 67.31 93 PHE A CA 1
ATOM 774 C C . PHE A 1 93 ? 8.516 -13.229 -12.177 1.00 67.31 93 PHE A C 1
ATOM 776 O O . PHE A 1 93 ? 7.397 -13.509 -12.614 1.00 67.31 93 PHE A O 1
ATOM 783 N N . HIS A 1 94 ? 9.591 -13.951 -12.482 1.00 65.00 94 HIS A N 1
ATOM 784 C CA . HIS A 1 94 ? 9.504 -15.206 -13.219 1.00 65.00 94 HIS A CA 1
ATOM 785 C C . HIS A 1 94 ? 9.226 -16.345 -12.240 1.00 65.00 94 HIS A C 1
ATOM 787 O O . HIS A 1 94 ? 10.140 -16.904 -11.636 1.00 65.00 94 HIS A O 1
ATOM 793 N N . TYR A 1 95 ? 7.955 -16.709 -12.090 1.00 59.44 95 TYR A N 1
ATOM 794 C CA . TYR A 1 95 ? 7.581 -17.924 -11.374 1.00 59.44 95 TYR A CA 1
ATOM 795 C C . TYR A 1 95 ? 7.944 -19.143 -12.233 1.00 59.44 95 TYR A C 1
ATOM 797 O O . TYR A 1 95 ? 7.166 -19.590 -13.075 1.00 59.44 95 TYR A O 1
ATOM 805 N N . GLY A 1 96 ? 9.155 -19.671 -12.057 1.00 60.25 96 GLY A N 1
ATOM 806 C CA . GLY A 1 96 ? 9.485 -21.022 -12.505 1.00 60.25 96 GLY A CA 1
ATOM 807 C C . GLY A 1 96 ? 8.788 -22.052 -11.616 1.00 60.25 96 GLY A C 1
ATOM 808 O O . GLY A 1 96 ? 8.537 -21.785 -10.438 1.00 60.25 96 GLY A O 1
ATOM 809 N N . LYS A 1 97 ? 8.493 -23.250 -12.141 1.00 53.22 97 LYS A N 1
ATOM 810 C CA . LYS A 1 97 ? 8.251 -24.391 -11.245 1.00 53.22 97 LYS A CA 1
ATOM 811 C C . LYS A 1 97 ? 9.486 -24.511 -10.346 1.00 53.22 97 LYS A C 1
ATOM 813 O O . LYS A 1 97 ? 10.589 -24.492 -10.897 1.00 53.22 97 LYS A O 1
ATOM 818 N N . PRO A 1 98 ? 9.345 -24.611 -9.012 1.00 60.09 98 PRO A N 1
ATOM 819 C CA . PRO A 1 98 ? 10.488 -24.984 -8.196 1.00 60.09 98 PRO A CA 1
ATOM 820 C C . PRO A 1 98 ? 11.051 -26.283 -8.780 1.00 60.09 98 PRO A C 1
ATOM 822 O O . PRO A 1 98 ? 10.283 -27.215 -9.034 1.00 60.09 98 PRO A O 1
ATOM 825 N N . ASN A 1 99 ? 12.360 -26.326 -9.042 1.00 60.47 99 ASN A N 1
ATOM 826 C CA . ASN A 1 99 ? 1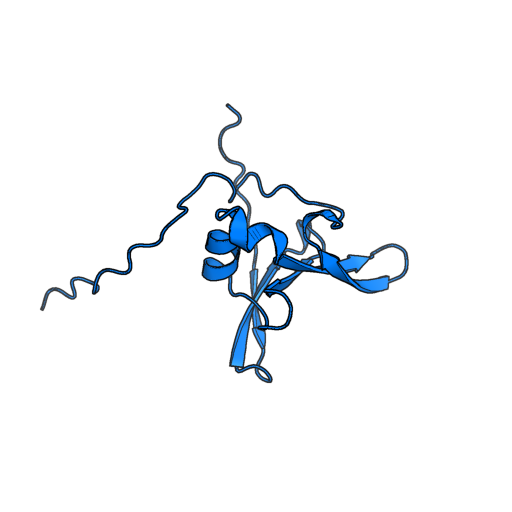3.051 -27.599 -9.218 1.00 60.47 99 ASN A CA 1
ATOM 827 C C . ASN A 1 99 ? 12.975 -28.290 -7.859 1.00 60.47 99 ASN A C 1
ATOM 829 O O . ASN A 1 99 ? 13.799 -28.069 -6.977 1.00 60.47 99 ASN A O 1
ATOM 833 N N . ILE A 1 100 ? 11.890 -29.029 -7.659 1.00 58.34 100 ILE A N 1
ATOM 834 C CA . ILE A 1 100 ? 11.816 -30.047 -6.632 1.00 58.34 100 ILE A CA 1
ATOM 835 C C . ILE A 1 100 ? 12.589 -31.201 -7.255 1.00 58.34 100 ILE A C 1
ATOM 837 O O . ILE A 1 100 ? 12.019 -31.990 -8.005 1.00 58.34 100 ILE A O 1
ATOM 841 N N . ASP A 1 101 ? 13.906 -31.185 -7.065 1.00 61.31 101 ASP A N 1
ATOM 842 C CA . ASP A 1 101 ? 14.723 -32.355 -7.355 1.00 61.31 101 ASP A CA 1
ATOM 843 C C . ASP A 1 101 ? 14.186 -33.508 -6.482 1.00 61.31 101 ASP A C 1
ATOM 845 O O . ASP A 1 101 ? 13.940 -33.321 -5.285 1.00 61.31 101 ASP A O 1
ATOM 849 N N . GLU A 1 102 ? 13.906 -34.636 -7.141 1.00 46.47 102 GLU A N 1
ATOM 850 C CA . GLU A 1 102 ? 13.334 -35.883 -6.601 1.00 46.47 102 GLU A CA 1
ATOM 851 C C . GLU A 1 102 ? 14.180 -36.528 -5.492 1.00 46.47 102 GLU A C 1
ATOM 853 O O . GLU A 1 102 ? 15.430 -36.515 -5.592 1.00 46.47 102 GLU A O 1
#

Secondary structure (DSSP, 8-state):
---------EEEEETTTTEEEEEBGGGTEEEEEETTS-B--HHHHHHHHT-HHHHTTEEEEEEETTTTEEEEEEGGGSS----TTTTTS-SS---PPP----

Radius of gyration: 14.99 Å; chains: 1; bounding box: 38×50×30 Å

pLDDT: mean 85.33, std 14.78, range [38.69, 97.56]